Protein AF-A0A933SFP3-F1 (afdb_monomer_lite)

Structure (mmCIF, N/CA/C/O backbone):
data_AF-A0A933SFP3-F1
#
_entry.id   AF-A0A933SFP3-F1
#
loop_
_atom_site.group_PDB
_atom_site.id
_atom_site.type_symbol
_atom_site.label_atom_id
_atom_site.label_alt_id
_atom_site.label_comp_id
_atom_site.label_asym_id
_atom_site.label_entity_id
_atom_site.label_seq_id
_atom_site.pdbx_PDB_ins_code
_atom_site.Cartn_x
_atom_site.Cartn_y
_atom_site.Cartn_z
_atom_site.occupancy
_atom_site.B_iso_or_equiv
_atom_site.auth_seq_id
_atom_site.auth_comp_id
_atom_site.auth_asym_id
_atom_site.auth_atom_id
_atom_site.pdbx_PDB_model_num
ATOM 1 N N . MET A 1 1 ? 1.198 29.324 -2.129 1.00 33.78 1 MET A N 1
ATOM 2 C CA . MET A 1 1 ? 2.428 28.684 -2.642 1.00 33.78 1 MET A CA 1
ATOM 3 C C . MET A 1 1 ? 2.226 27.182 -2.623 1.00 33.78 1 MET A C 1
ATOM 5 O O . MET A 1 1 ? 2.416 26.544 -1.598 1.00 33.78 1 MET A O 1
ATOM 9 N N . THR A 1 2 ? 1.741 26.639 -3.732 1.00 33.00 2 THR A N 1
ATOM 10 C CA . THR A 1 2 ? 1.581 25.201 -3.949 1.00 33.00 2 THR A CA 1
ATOM 11 C C . THR A 1 2 ? 2.968 24.652 -4.250 1.00 33.00 2 THR A C 1
ATOM 13 O O . THR A 1 2 ? 3.517 24.914 -5.316 1.00 33.00 2 THR A O 1
ATOM 16 N N . VAL A 1 3 ? 3.580 23.970 -3.283 1.00 37.03 3 VAL A N 1
ATOM 17 C CA . VAL A 1 3 ? 4.810 23.213 -3.525 1.00 37.03 3 VAL A CA 1
ATOM 18 C C . VAL A 1 3 ? 4.431 22.105 -4.503 1.00 37.03 3 VAL A C 1
ATOM 20 O O . VAL A 1 3 ? 3.775 21.138 -4.120 1.00 37.03 3 VAL A O 1
ATOM 23 N N . GLN A 1 4 ? 4.763 22.290 -5.783 1.00 35.97 4 GLN A N 1
ATOM 24 C CA . GLN A 1 4 ? 4.776 21.209 -6.761 1.00 35.97 4 GLN A CA 1
ATOM 25 C C . GLN A 1 4 ? 5.679 20.123 -6.176 1.00 35.97 4 GLN A C 1
ATOM 27 O O . GLN A 1 4 ? 6.896 20.301 -6.105 1.00 35.97 4 GLN A O 1
ATOM 32 N N . ARG A 1 5 ? 5.082 19.026 -5.689 1.00 43.03 5 ARG A N 1
ATOM 33 C CA . ARG A 1 5 ? 5.829 17.794 -5.443 1.00 43.03 5 ARG A CA 1
ATOM 34 C C . ARG A 1 5 ? 6.464 17.453 -6.783 1.00 43.03 5 ARG A C 1
ATOM 36 O O . ARG A 1 5 ? 5.739 17.160 -7.728 1.00 43.03 5 ARG A O 1
ATOM 43 N N . ARG A 1 6 ? 7.789 17.595 -6.885 1.00 44.62 6 ARG A N 1
ATOM 44 C CA . ARG A 1 6 ? 8.549 16.958 -7.962 1.00 44.62 6 ARG A CA 1
ATOM 45 C C . ARG A 1 6 ? 8.077 15.516 -8.006 1.00 44.62 6 ARG A C 1
ATOM 47 O O . ARG A 1 6 ? 8.003 14.901 -6.948 1.00 44.62 6 ARG A O 1
ATOM 54 N N . ASP A 1 7 ? 7.716 15.044 -9.189 1.00 51.06 7 ASP A N 1
ATOM 55 C CA . ASP A 1 7 ? 7.350 13.658 -9.434 1.00 51.06 7 ASP A CA 1
ATOM 56 C C . ASP A 1 7 ? 8.394 12.744 -8.776 1.00 51.06 7 ASP A C 1
ATOM 58 O O . ASP A 1 7 ? 9.514 12.602 -9.269 1.00 51.06 7 ASP A O 1
ATOM 62 N N . GLU A 1 8 ? 8.061 12.187 -7.609 1.00 61.06 8 GLU A N 1
ATOM 63 C CA . GLU A 1 8 ? 8.882 11.210 -6.895 1.00 61.06 8 GLU A CA 1
ATOM 64 C C . GLU A 1 8 ? 8.736 9.882 -7.639 1.00 61.06 8 GLU A C 1
ATOM 66 O O . GLU A 1 8 ? 8.036 8.967 -7.214 1.00 61.06 8 GLU A O 1
ATOM 71 N N . GLN A 1 9 ? 9.338 9.816 -8.828 1.00 68.19 9 GLN A N 1
ATOM 72 C CA . GLN A 1 9 ? 9.498 8.566 -9.553 1.00 68.19 9 GLN A CA 1
ATOM 73 C C . GLN A 1 9 ? 10.365 7.638 -8.716 1.00 68.19 9 GLN A C 1
ATOM 75 O O . GLN A 1 9 ? 11.411 8.035 -8.190 1.00 68.19 9 GLN A O 1
ATOM 80 N N . ALA A 1 10 ? 9.922 6.392 -8.596 1.00 80.12 10 ALA A N 1
ATOM 81 C CA . ALA A 1 10 ? 10.652 5.406 -7.831 1.00 80.12 10 ALA A CA 1
ATOM 82 C C . ALA A 1 10 ? 12.041 5.165 -8.460 1.00 80.12 10 ALA A C 1
ATOM 84 O O . ALA A 1 10 ? 12.161 5.175 -9.690 1.00 80.12 10 ALA A O 1
ATOM 85 N N . PRO A 1 11 ? 13.100 4.911 -7.667 1.00 85.56 11 PRO A N 1
ATOM 86 C CA . PRO A 1 11 ? 14.450 4.723 -8.201 1.00 85.56 11 PRO A CA 1
ATOM 87 C C . PRO A 1 11 ? 14.546 3.656 -9.305 1.00 85.56 11 PRO A C 1
ATOM 89 O O . PRO A 1 11 ? 15.314 3.821 -10.251 1.00 85.56 11 PRO A O 1
ATOM 92 N N . TRP A 1 12 ? 13.732 2.595 -9.236 1.00 84.88 12 TRP A N 1
ATOM 93 C CA . TRP A 1 12 ? 13.687 1.552 -10.268 1.00 84.88 12 TRP A CA 1
ATOM 94 C C . TRP A 1 12 ? 13.036 2.010 -11.579 1.00 84.88 12 TRP A C 1
ATOM 96 O O . TRP A 1 12 ? 13.437 1.535 -12.634 1.00 84.88 12 TRP A O 1
ATOM 106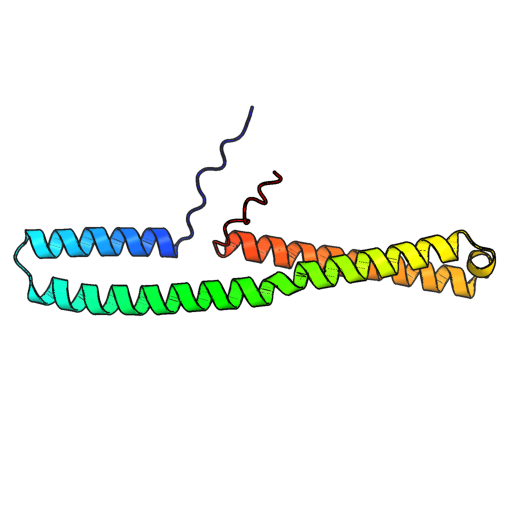 N N . GLN A 1 13 ? 12.105 2.968 -11.554 1.00 88.81 13 GLN A N 1
ATOM 107 C CA . GLN A 1 13 ? 11.545 3.565 -12.777 1.00 88.81 13 GLN A CA 1
ATOM 108 C C . GLN A 1 13 ? 12.597 4.401 -13.513 1.00 88.81 13 GLN A C 1
ATOM 110 O O . GLN A 1 13 ? 12.689 4.359 -14.739 1.00 88.81 13 GLN A O 1
ATOM 115 N N . VAL A 1 14 ? 13.430 5.129 -12.760 1.00 90.38 14 VAL A N 1
ATOM 116 C CA . VAL A 1 14 ? 14.564 5.872 -13.325 1.00 90.38 14 VAL A CA 1
ATOM 117 C C . VAL A 1 14 ? 15.574 4.907 -13.939 1.00 90.38 14 VAL A C 1
ATOM 119 O O . VAL A 1 14 ? 16.010 5.131 -15.065 1.00 90.38 14 VAL A O 1
ATOM 122 N N . LEU A 1 15 ? 15.898 3.820 -13.231 1.00 92.81 15 LEU A N 1
ATOM 123 C CA . LEU A 1 15 ? 16.799 2.784 -13.730 1.00 92.81 15 LEU A CA 1
ATOM 124 C C . LEU A 1 15 ? 16.266 2.127 -15.010 1.00 92.81 15 LEU A C 1
ATOM 126 O O . LEU A 1 15 ? 17.026 1.997 -15.963 1.00 92.81 15 LEU A O 1
ATOM 130 N N . HIS A 1 16 ? 14.980 1.763 -15.053 1.00 94.31 16 HIS A N 1
ATOM 131 C CA . HIS A 1 16 ? 14.353 1.182 -16.242 1.00 94.31 16 HIS A CA 1
ATOM 132 C C . HIS A 1 16 ? 14.518 2.094 -17.458 1.00 94.31 16 HIS A C 1
ATOM 134 O O . HIS A 1 16 ? 15.080 1.674 -18.465 1.00 94.31 16 HIS A O 1
ATOM 140 N N . ARG A 1 17 ? 14.160 3.377 -17.321 1.00 94.31 17 ARG A N 1
ATOM 141 C CA . ARG A 1 17 ? 14.341 4.368 -18.389 1.00 94.31 17 ARG A CA 1
ATOM 142 C C . ARG A 1 17 ? 15.803 4.486 -18.831 1.00 94.31 17 ARG A C 1
ATOM 144 O O . ARG A 1 17 ? 16.087 4.527 -20.021 1.00 94.31 17 ARG A O 1
ATOM 151 N N . THR A 1 18 ? 16.747 4.531 -17.891 1.00 95.94 18 THR A N 1
ATOM 152 C CA . THR A 1 18 ? 18.179 4.603 -18.228 1.00 95.94 18 THR A CA 1
ATOM 153 C C . THR A 1 18 ? 18.663 3.352 -18.971 1.00 95.94 18 THR A C 1
ATOM 155 O O . THR A 1 18 ? 19.510 3.453 -19.858 1.00 95.94 18 THR A O 1
ATOM 158 N N . LEU A 1 19 ? 18.128 2.173 -18.650 1.00 96.25 19 LEU A N 1
ATOM 159 C CA . LEU A 1 19 ? 18.437 0.933 -19.365 1.00 96.25 19 LEU A CA 1
ATOM 160 C C . LEU A 1 19 ? 17.828 0.927 -20.777 1.00 96.25 19 LEU A C 1
ATOM 162 O O . LEU A 1 19 ? 18.504 0.507 -21.714 1.00 96.25 19 LEU A O 1
ATOM 166 N N . GLU A 1 20 ? 16.618 1.463 -20.955 1.00 95.88 20 GLU A N 1
ATOM 167 C CA . GLU A 1 20 ? 16.002 1.672 -22.276 1.00 95.88 20 GLU A CA 1
ATOM 168 C C . GLU A 1 20 ? 16.834 2.625 -23.149 1.00 95.88 20 GLU A C 1
ATOM 170 O O . GLU A 1 20 ? 17.130 2.322 -24.305 1.00 95.88 20 GLU A O 1
ATOM 175 N N . GLU A 1 21 ? 17.301 3.742 -22.589 1.00 96.56 21 GLU A N 1
ATOM 176 C CA . GLU A 1 21 ? 18.206 4.669 -23.283 1.00 96.56 21 GLU A CA 1
ATOM 177 C C . GLU A 1 21 ? 19.523 3.980 -23.690 1.00 96.56 21 GLU A C 1
ATOM 179 O O . GLU A 1 21 ? 20.048 4.206 -24.786 1.00 96.56 21 GLU A O 1
ATOM 184 N N . HIS A 1 22 ? 20.056 3.100 -22.836 1.00 96.81 22 HIS A N 1
ATOM 185 C CA . HIS A 1 22 ? 21.263 2.336 -23.145 1.00 96.81 22 HIS A CA 1
ATOM 186 C C . HIS A 1 22 ? 21.042 1.303 -24.259 1.00 96.81 22 HIS A C 1
ATOM 188 O O . HIS A 1 22 ? 21.918 1.125 -25.112 1.00 96.81 22 HIS A O 1
ATOM 194 N N . LEU A 1 23 ? 19.874 0.654 -24.285 1.00 96.88 23 LEU A N 1
ATOM 195 C CA . LEU A 1 23 ? 19.470 -0.257 -25.356 1.00 96.88 23 LEU A CA 1
ATOM 196 C C . LEU A 1 23 ? 19.441 0.451 -26.710 1.00 96.88 23 LEU A C 1
ATOM 198 O O . LEU A 1 23 ? 20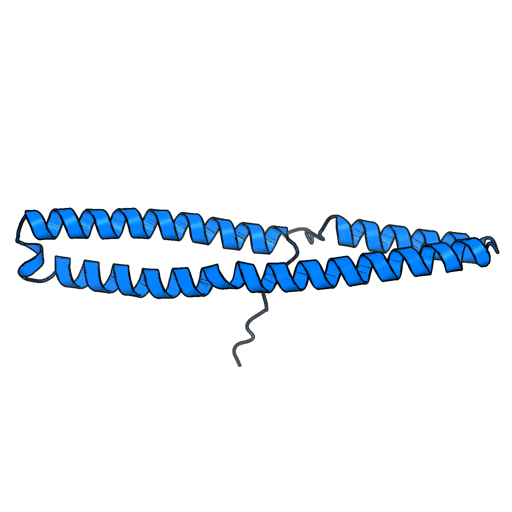.020 -0.049 -27.678 1.00 96.88 23 LEU A O 1
ATOM 202 N N . GLU A 1 24 ? 18.846 1.640 -26.770 1.00 96.00 24 GLU A N 1
ATOM 203 C CA . GLU A 1 24 ? 18.833 2.453 -27.988 1.00 96.00 24 GLU A CA 1
ATOM 204 C C . GLU A 1 24 ? 20.246 2.859 -28.420 1.00 96.00 24 GLU A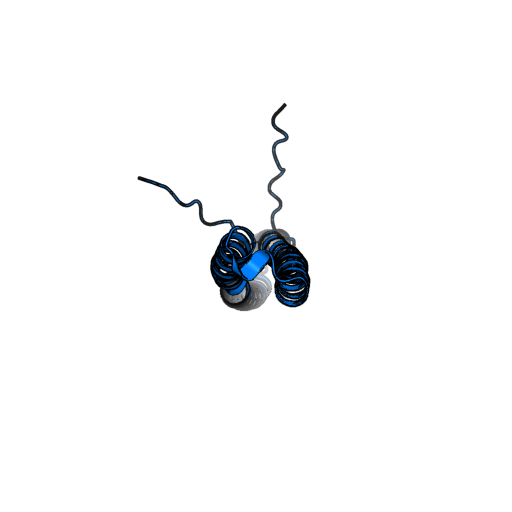 C 1
ATOM 206 O O . GLU A 1 24 ? 20.595 2.778 -29.601 1.00 96.00 24 GLU A O 1
ATOM 211 N N . ALA A 1 25 ? 21.119 3.201 -27.469 1.00 96.50 25 ALA A N 1
ATOM 212 C CA . ALA A 1 25 ? 22.512 3.511 -27.771 1.00 96.50 25 ALA A CA 1
ATOM 213 C C . ALA A 1 25 ? 23.303 2.302 -28.312 1.00 96.50 25 ALA A C 1
ATOM 215 O O . ALA A 1 25 ? 24.219 2.481 -29.117 1.00 96.50 25 ALA A O 1
ATOM 216 N N . LEU A 1 26 ? 23.011 1.073 -27.873 1.00 96.62 26 LEU A N 1
ATOM 217 C CA . LEU A 1 26 ? 23.617 -0.146 -28.432 1.00 96.62 26 LEU A CA 1
ATOM 218 C C . LEU A 1 26 ? 23.120 -0.411 -29.859 1.00 96.62 26 LEU A C 1
ATOM 220 O O . LEU A 1 26 ? 23.934 -0.647 -30.755 1.00 96.62 26 LEU A O 1
ATOM 224 N N . ARG A 1 27 ? 21.809 -0.267 -30.094 1.00 95.19 27 ARG A N 1
ATOM 225 C CA . ARG A 1 27 ? 21.197 -0.387 -31.431 1.00 95.19 27 ARG A CA 1
ATOM 226 C C . ARG A 1 27 ? 21.802 0.612 -32.415 1.00 95.19 27 ARG A C 1
ATOM 228 O O . ARG A 1 27 ? 22.207 0.223 -33.508 1.00 95.19 27 ARG A O 1
ATOM 235 N N . ALA A 1 28 ? 21.949 1.872 -32.007 1.00 96.50 28 ALA A N 1
ATOM 236 C CA . ALA A 1 28 ? 22.540 2.928 -32.830 1.00 96.50 28 ALA A CA 1
ATOM 237 C C . ALA A 1 28 ? 24.017 2.673 -33.186 1.00 96.50 28 ALA A C 1
ATOM 239 O O . ALA A 1 28 ? 24.483 3.108 -34.237 1.00 96.50 28 ALA A O 1
ATOM 240 N N . ARG A 1 29 ? 24.755 1.949 -32.334 1.00 97.00 29 ARG A N 1
ATOM 241 C CA . ARG A 1 29 ? 26.149 1.544 -32.582 1.00 97.00 29 ARG A CA 1
ATOM 242 C C . ARG A 1 29 ? 26.277 0.289 -33.453 1.00 97.00 29 ARG A C 1
ATOM 244 O O . ARG A 1 29 ? 27.394 -0.094 -33.785 1.00 97.00 29 ARG A O 1
ATOM 251 N N . GLY A 1 30 ? 25.160 -0.333 -33.834 1.00 97.12 30 GLY A N 1
ATOM 252 C CA . GLY A 1 30 ? 25.132 -1.558 -34.634 1.00 97.12 30 GLY A CA 1
ATOM 253 C C . GLY A 1 30 ? 25.372 -2.840 -33.833 1.00 97.12 30 GLY A C 1
ATOM 254 O O . GLY A 1 30 ? 25.485 -3.908 -34.430 1.00 97.12 30 GLY A O 1
ATOM 255 N N . ASP A 1 31 ? 25.415 -2.767 -32.499 1.00 96.94 31 ASP A N 1
ATOM 256 C CA . ASP A 1 31 ? 25.592 -3.938 -31.637 1.00 96.94 31 ASP A CA 1
ATOM 257 C C . ASP A 1 31 ? 24.242 -4.612 -31.345 1.00 96.94 31 ASP A C 1
ATOM 259 O O . ASP A 1 31 ? 23.686 -4.554 -30.245 1.00 96.94 31 ASP A O 1
ATOM 263 N N . ALA A 1 32 ? 23.666 -5.209 -32.390 1.00 94.50 32 ALA A N 1
ATOM 264 C CA . ALA A 1 32 ? 22.338 -5.813 -32.329 1.00 94.50 32 ALA A CA 1
ATOM 265 C C . ALA A 1 32 ? 22.276 -7.015 -31.372 1.00 94.50 32 ALA A C 1
ATOM 267 O O . ALA A 1 32 ? 21.239 -7.242 -30.749 1.00 94.50 32 ALA A O 1
ATOM 268 N N . ALA A 1 33 ? 23.374 -7.767 -31.238 1.00 96.75 33 ALA A N 1
ATOM 269 C CA . ALA A 1 33 ? 23.441 -8.928 -30.356 1.00 96.75 33 ALA A CA 1
ATOM 270 C C . ALA A 1 33 ? 23.410 -8.504 -28.881 1.00 96.75 33 ALA A C 1
ATOM 272 O O . ALA A 1 33 ? 22.546 -8.975 -28.141 1.00 96.75 33 ALA A O 1
ATOM 273 N N . ALA A 1 34 ? 24.267 -7.556 -28.476 1.00 95.81 34 ALA A N 1
ATOM 274 C CA . ALA A 1 34 ? 24.266 -7.054 -27.103 1.00 95.81 34 ALA A CA 1
ATOM 275 C C . ALA A 1 34 ? 22.953 -6.333 -26.759 1.00 95.81 34 ALA A C 1
ATOM 277 O O . ALA A 1 34 ? 22.432 -6.483 -25.654 1.00 95.81 34 ALA A O 1
ATOM 278 N N . ALA A 1 35 ? 22.376 -5.587 -27.709 1.00 96.88 35 ALA A N 1
ATOM 279 C CA . ALA A 1 35 ? 21.077 -4.947 -27.513 1.00 96.88 35 ALA A CA 1
ATOM 280 C C . ALA A 1 35 ? 19.945 -5.968 -27.296 1.00 96.88 35 ALA A C 1
ATOM 282 O O . ALA A 1 35 ? 19.083 -5.752 -26.448 1.00 96.88 35 ALA A O 1
ATOM 283 N N . ALA A 1 36 ? 19.927 -7.078 -28.040 1.00 96.25 36 ALA A N 1
ATOM 284 C CA . ALA A 1 36 ? 18.910 -8.119 -27.882 1.00 96.25 36 ALA A CA 1
ATOM 285 C C . ALA A 1 36 ? 19.045 -8.869 -26.545 1.00 96.25 36 ALA A C 1
ATOM 287 O O . ALA A 1 36 ? 18.042 -9.138 -25.876 1.00 96.25 36 ALA A O 1
ATOM 288 N N . GLU A 1 37 ? 20.278 -9.173 -26.137 1.00 97.44 37 GLU A N 1
ATOM 289 C CA . GLU A 1 37 ? 20.560 -9.814 -24.852 1.00 97.44 37 GLU A CA 1
ATOM 290 C C . GLU A 1 37 ? 20.135 -8.919 -23.683 1.00 97.44 37 GLU A C 1
ATOM 292 O O . GLU A 1 37 ? 19.361 -9.347 -22.824 1.00 97.44 37 GLU A O 1
ATOM 297 N N . LEU A 1 38 ? 20.561 -7.650 -23.689 1.00 95.62 38 LEU A N 1
ATOM 298 C CA . LEU A 1 38 ? 20.191 -6.703 -22.643 1.00 95.62 38 LEU A CA 1
ATOM 299 C C . LEU A 1 38 ? 18.674 -6.485 -22.596 1.00 95.62 38 LEU A C 1
ATOM 301 O O . LEU A 1 38 ? 18.113 -6.447 -21.507 1.00 95.62 38 LEU A O 1
ATOM 305 N N . HIS A 1 39 ? 17.997 -6.400 -23.744 1.00 97.19 39 HIS A N 1
ATOM 306 C CA . HIS A 1 39 ? 16.546 -6.207 -23.786 1.00 97.19 39 HIS A CA 1
ATOM 307 C C . HIS A 1 39 ? 15.817 -7.365 -23.107 1.00 97.19 39 HIS A C 1
ATOM 309 O O . HIS A 1 39 ? 14.953 -7.138 -22.270 1.00 97.19 39 HIS A O 1
ATOM 315 N N . THR A 1 40 ? 16.242 -8.601 -23.378 1.00 97.94 40 THR A N 1
ATOM 316 C CA . THR A 1 40 ? 15.670 -9.798 -22.746 1.00 97.94 40 THR A CA 1
ATOM 317 C C . THR A 1 40 ? 15.818 -9.763 -21.222 1.00 97.94 40 THR A C 1
ATOM 319 O O . THR A 1 40 ? 14.894 -10.122 -20.492 1.00 97.94 40 THR A O 1
ATOM 322 N N . ILE A 1 41 ? 16.980 -9.328 -20.727 1.00 97.75 41 ILE A N 1
ATOM 323 C CA . ILE A 1 41 ? 17.255 -9.231 -19.288 1.00 97.75 41 ILE A CA 1
ATOM 324 C C . ILE A 1 41 ? 16.422 -8.116 -18.647 1.00 97.75 41 ILE A C 1
ATOM 326 O O . ILE A 1 41 ? 15.810 -8.344 -17.602 1.00 97.75 41 ILE A O 1
ATOM 330 N N . VAL A 1 42 ? 16.390 -6.931 -19.265 1.00 97.00 42 VAL A N 1
ATOM 331 C CA . VAL A 1 42 ? 15.648 -5.763 -18.768 1.00 97.00 42 VAL A CA 1
ATOM 332 C C . VAL A 1 42 ? 14.156 -6.060 -18.721 1.00 97.00 42 VAL A C 1
ATOM 334 O O . VAL A 1 42 ? 13.543 -5.837 -17.682 1.00 97.00 42 VAL A O 1
ATOM 337 N N . ASP A 1 43 ? 13.594 -6.639 -19.781 1.00 96.88 43 ASP A N 1
ATOM 338 C CA . ASP A 1 43 ? 12.176 -6.995 -19.847 1.00 96.88 43 ASP A CA 1
ATOM 339 C C . ASP A 1 43 ? 11.804 -8.005 -18.763 1.00 96.88 43 ASP A C 1
ATOM 341 O O . ASP A 1 43 ? 10.792 -7.857 -18.076 1.00 96.88 43 ASP A O 1
ATOM 345 N N . ARG A 1 44 ? 12.636 -9.037 -18.573 1.00 97.75 44 ARG A N 1
ATOM 346 C CA . ARG A 1 44 ? 12.412 -10.029 -17.522 1.00 97.75 44 ARG A CA 1
ATOM 347 C C . ARG A 1 44 ? 12.435 -9.383 -16.139 1.00 97.75 44 ARG A C 1
ATOM 349 O O . ARG A 1 44 ? 11.504 -9.589 -15.366 1.00 97.75 44 ARG A O 1
ATOM 356 N N . TRP A 1 45 ? 13.481 -8.615 -15.837 1.00 97.12 45 TRP A N 1
ATOM 357 C CA . TRP A 1 45 ? 13.603 -7.918 -14.558 1.00 97.12 45 TRP A CA 1
ATOM 358 C C . TRP A 1 45 ? 12.420 -6.978 -14.321 1.00 97.12 45 TRP A C 1
ATOM 360 O O . TRP A 1 45 ? 11.850 -6.970 -13.231 1.00 97.12 45 TRP A O 1
ATOM 370 N N . TRP A 1 46 ? 12.022 -6.217 -15.339 1.00 95.38 46 TRP A N 1
ATOM 371 C CA . TRP A 1 46 ? 10.928 -5.267 -15.228 1.00 95.38 46 TRP A CA 1
ATOM 372 C C . TRP A 1 46 ? 9.595 -5.959 -14.951 1.00 95.38 46 TRP A C 1
ATOM 374 O O . TRP A 1 46 ? 8.856 -5.538 -14.064 1.00 95.38 46 TRP A O 1
ATOM 384 N N . ASN A 1 47 ? 9.312 -7.070 -15.633 1.00 93.88 47 ASN A N 1
ATOM 385 C CA . ASN A 1 47 ? 8.119 -7.869 -15.361 1.00 93.88 47 ASN A CA 1
ATOM 386 C C . ASN A 1 47 ? 8.120 -8.421 -13.926 1.00 93.88 47 ASN A C 1
ATOM 388 O O . ASN A 1 47 ? 7.123 -8.287 -13.217 1.00 93.88 47 ASN A O 1
ATOM 392 N N . GLU A 1 48 ? 9.246 -8.974 -13.463 1.00 95.56 48 GLU A N 1
ATOM 393 C CA . GLU A 1 48 ? 9.390 -9.466 -12.085 1.00 95.56 48 GLU A CA 1
ATOM 394 C C . GLU A 1 48 ? 9.205 -8.333 -11.048 1.00 95.56 48 GLU A C 1
ATOM 396 O O . GLU A 1 48 ? 8.555 -8.537 -10.017 1.00 95.56 48 GLU A O 1
ATOM 401 N N . GLN A 1 49 ? 9.712 -7.126 -11.334 1.00 93.00 49 GLN A N 1
ATOM 402 C CA . GLN A 1 49 ? 9.529 -5.934 -10.499 1.00 93.00 49 GLN A CA 1
ATOM 403 C C . GLN A 1 49 ? 8.058 -5.504 -10.442 1.00 93.00 49 GLN A C 1
ATOM 405 O O . GLN A 1 49 ? 7.535 -5.270 -9.355 1.00 93.00 49 GLN A O 1
ATOM 410 N N . GLN A 1 50 ? 7.368 -5.454 -11.583 1.00 90.25 50 GLN A N 1
ATOM 411 C CA . GLN A 1 50 ? 5.954 -5.076 -11.660 1.00 90.25 50 GLN A CA 1
ATOM 412 C C . GLN A 1 50 ? 5.055 -6.072 -10.913 1.00 90.25 50 GLN A C 1
ATOM 414 O O . GLN A 1 50 ? 4.121 -5.673 -10.215 1.00 90.25 50 GLN A O 1
ATOM 419 N N . GLU A 1 51 ? 5.348 -7.372 -11.002 1.00 91.56 51 GLU A N 1
ATOM 420 C CA . GLU A 1 51 ? 4.653 -8.388 -10.209 1.00 91.56 51 GLU A CA 1
ATOM 421 C C . GLU A 1 51 ? 4.905 -8.231 -8.706 1.00 91.56 51 GLU A C 1
ATOM 423 O O . GLU A 1 51 ? 4.000 -8.435 -7.891 1.00 91.56 51 GLU A O 1
ATOM 428 N N . TRP A 1 52 ? 6.137 -7.899 -8.315 1.00 90.06 52 TRP A N 1
ATOM 429 C CA . TRP 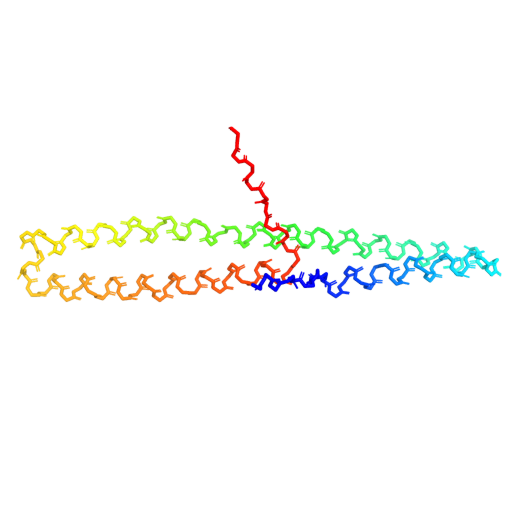A 1 52 ? 6.466 -7.641 -6.918 1.00 90.06 52 TRP A CA 1
ATOM 430 C C . TRP A 1 52 ? 5.737 -6.397 -6.392 1.00 90.06 52 TRP A C 1
ATOM 432 O O . TRP A 1 52 ? 5.116 -6.483 -5.329 1.00 90.06 52 TRP A O 1
ATOM 442 N N . ASP A 1 53 ? 5.722 -5.303 -7.159 1.00 87.25 53 ASP A N 1
ATOM 443 C CA . ASP A 1 53 ? 5.002 -4.067 -6.828 1.00 87.25 53 ASP A CA 1
ATOM 444 C C . ASP A 1 53 ? 3.497 -4.345 -6.652 1.00 87.25 53 ASP A C 1
ATOM 446 O O . ASP A 1 53 ? 2.892 -3.898 -5.674 1.00 87.25 53 ASP A O 1
ATOM 450 N N . ALA A 1 54 ? 2.896 -5.154 -7.534 1.00 85.75 54 ALA A N 1
ATOM 451 C CA . ALA A 1 54 ? 1.490 -5.552 -7.434 1.00 85.75 54 ALA A CA 1
ATOM 452 C C . ALA A 1 54 ? 1.198 -6.355 -6.154 1.00 85.75 54 ALA A C 1
ATOM 454 O O . ALA A 1 54 ? 0.291 -6.008 -5.394 1.00 85.75 54 ALA A O 1
ATOM 455 N N . ARG A 1 55 ? 2.013 -7.376 -5.849 1.00 88.25 55 ARG A N 1
ATOM 456 C CA . ARG A 1 55 ? 1.870 -8.162 -4.609 1.00 88.25 55 ARG A CA 1
ATOM 457 C C . ARG A 1 55 ? 2.019 -7.293 -3.360 1.00 88.25 55 ARG A C 1
ATOM 459 O O . ARG A 1 55 ? 1.298 -7.484 -2.381 1.00 88.25 55 ARG A O 1
ATOM 466 N N . MET A 1 56 ? 2.947 -6.338 -3.372 1.00 86.88 56 MET A N 1
ATOM 467 C CA . MET A 1 56 ? 3.136 -5.413 -2.253 1.00 86.88 56 MET A CA 1
ATOM 468 C C . MET A 1 56 ? 1.964 -4.446 -2.109 1.00 86.88 56 MET A C 1
ATOM 470 O O . MET A 1 56 ? 1.516 -4.197 -0.988 1.00 86.88 56 MET A O 1
ATOM 474 N N . ALA A 1 57 ? 1.426 -3.936 -3.217 1.00 82.50 57 ALA A N 1
ATOM 475 C CA . ALA A 1 57 ? 0.251 -3.077 -3.198 1.00 82.50 57 ALA A CA 1
ATOM 476 C C . ALA A 1 57 ? -0.953 -3.772 -2.548 1.00 82.50 57 ALA A C 1
ATOM 478 O O . ALA A 1 57 ? -1.625 -3.121 -1.738 1.00 82.50 57 ALA A O 1
ATOM 479 N N . ASP A 1 58 ? -1.155 -5.060 -2.852 1.00 84.00 58 ASP A N 1
ATOM 480 C CA . ASP A 1 58 ? -2.207 -5.913 -2.290 1.00 84.00 58 ASP A CA 1
ATOM 481 C C . ASP A 1 58 ? -2.016 -6.142 -0.788 1.00 84.00 58 ASP A C 1
ATOM 483 O O . ASP A 1 58 ? -2.928 -5.869 -0.002 1.00 84.00 58 ASP A O 1
ATOM 487 N N . VAL A 1 59 ? -0.817 -6.551 -0.358 1.00 83.81 59 VAL A N 1
ATOM 488 C CA . VAL A 1 59 ? -0.499 -6.751 1.070 1.00 83.81 59 VAL A CA 1
ATOM 489 C C . VAL A 1 59 ? -0.691 -5.456 1.858 1.00 83.81 59 VAL A C 1
ATOM 491 O O . VAL A 1 59 ? -1.249 -5.452 2.956 1.00 83.81 59 VAL A O 1
ATOM 494 N N . LEU A 1 60 ? -0.277 -4.326 1.288 1.00 84.69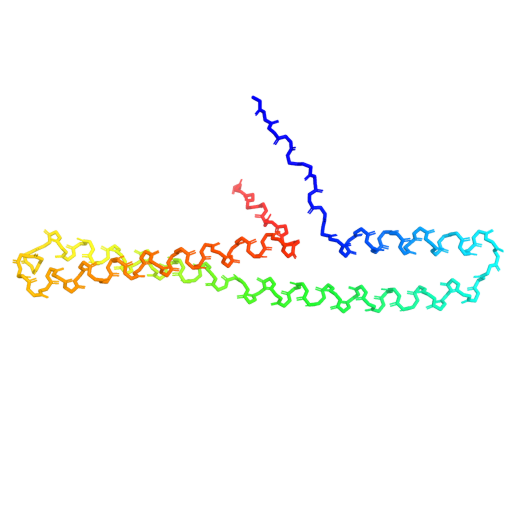 60 LEU A N 1
ATOM 495 C CA . LEU A 1 60 ? -0.412 -3.034 1.943 1.00 84.69 60 LEU A CA 1
ATOM 496 C C . LEU A 1 60 ? -1.853 -2.523 1.948 1.00 84.69 60 LEU A C 1
ATOM 498 O O . LEU A 1 60 ? -2.145 -1.608 2.711 1.00 84.69 60 LEU A O 1
ATOM 502 N N . THR A 1 61 ? -2.787 -3.093 1.182 1.00 82.31 61 THR A N 1
ATOM 503 C CA . THR A 1 61 ? -4.218 -2.728 1.248 1.00 82.31 61 THR A CA 1
ATOM 504 C C . THR A 1 61 ? -4.850 -3.045 2.603 1.00 82.31 61 THR A C 1
ATOM 506 O O . THR A 1 61 ? -5.788 -2.353 3.000 1.00 82.31 61 THR A O 1
ATOM 509 N N . VAL A 1 62 ? -4.275 -3.985 3.364 1.00 83.38 62 VAL A N 1
ATOM 510 C CA . VAL A 1 62 ? -4.722 -4.370 4.716 1.00 83.38 62 VAL A CA 1
ATOM 511 C C . VAL A 1 62 ? -4.803 -3.168 5.670 1.00 83.38 62 VAL A C 1
ATOM 513 O O . VAL A 1 62 ? -5.623 -3.154 6.587 1.00 83.38 62 VAL A O 1
ATOM 516 N N . HIS A 1 63 ? -4.036 -2.093 5.436 1.00 83.25 63 HIS A N 1
ATOM 517 C CA . HIS A 1 63 ? -4.140 -0.876 6.251 1.00 83.25 63 HIS A CA 1
ATOM 518 C C . HIS A 1 63 ? -5.549 -0.244 6.222 1.00 83.25 63 HIS A C 1
ATOM 520 O O . HIS A 1 63 ? -5.966 0.357 7.214 1.00 83.25 63 HIS A O 1
ATOM 526 N N . HIS A 1 64 ? -6.300 -0.373 5.119 1.00 83.75 64 HIS A N 1
ATOM 527 C CA . HIS A 1 64 ? -7.680 0.114 5.036 1.00 83.75 64 HIS A CA 1
ATOM 528 C C . HIS A 1 64 ? -8.620 -0.710 5.918 1.00 83.75 64 HIS A C 1
ATOM 530 O O . HIS A 1 64 ? -9.443 -0.138 6.630 1.00 83.75 64 HIS A O 1
ATOM 536 N N . GLU A 1 65 ? -8.464 -2.033 5.918 1.00 86.69 65 GLU A N 1
ATOM 537 C CA . GLU A 1 65 ? -9.256 -2.938 6.755 1.00 86.69 65 GLU A CA 1
ATOM 538 C C . GLU A 1 65 ? -8.987 -2.696 8.244 1.00 86.69 65 GLU A C 1
ATOM 540 O O . GLU A 1 65 ? -9.930 -2.558 9.025 1.00 86.69 65 GLU A O 1
ATOM 545 N N . ILE A 1 66 ? -7.711 -2.534 8.621 1.00 88.25 66 ILE A N 1
ATOM 546 C CA . ILE A 1 66 ? -7.310 -2.171 9.988 1.00 88.25 66 ILE A CA 1
ATOM 547 C C . ILE A 1 66 ? -7.964 -0.848 10.394 1.00 88.25 66 ILE A C 1
ATOM 549 O O . ILE A 1 66 ? -8.573 -0.761 11.459 1.00 88.25 66 ILE A O 1
ATOM 553 N N . ASN A 1 67 ? -7.884 0.180 9.546 1.00 87.25 67 ASN A N 1
ATOM 554 C CA . ASN A 1 67 ? -8.484 1.478 9.849 1.00 87.25 67 ASN A CA 1
ATOM 555 C C . ASN A 1 67 ? -10.008 1.390 10.013 1.00 87.25 67 ASN A C 1
ATOM 557 O O . ASN A 1 67 ? -10.542 1.962 10.963 1.00 87.25 67 ASN A O 1
ATOM 561 N N . ASN A 1 68 ? -10.704 0.646 9.151 1.00 89.69 68 ASN A N 1
ATOM 562 C CA . ASN A 1 68 ? -12.152 0.454 9.258 1.00 89.69 68 ASN A CA 1
ATOM 563 C C . ASN A 1 68 ? -12.537 -0.233 10.578 1.00 89.69 68 ASN A C 1
ATOM 565 O O . ASN A 1 68 ? -13.434 0.237 11.283 1.00 89.69 68 ASN A O 1
ATOM 569 N N . ALA A 1 69 ? -11.823 -1.298 10.953 1.00 91.06 69 ALA A N 1
ATOM 570 C CA . ALA A 1 69 ? -12.033 -1.982 12.226 1.00 91.06 69 ALA A CA 1
ATOM 571 C C . ALA A 1 69 ? -11.772 -1.050 13.424 1.00 91.06 69 ALA A C 1
ATOM 573 O O . ALA A 1 69 ? -12.576 -0.995 14.357 1.00 91.06 69 ALA A O 1
ATOM 574 N N . LEU A 1 70 ? -10.691 -0.261 13.383 1.00 93.25 70 LEU A N 1
ATOM 575 C CA . LEU A 1 70 ? -10.339 0.679 14.450 1.00 93.25 70 LEU A CA 1
ATOM 576 C C . LEU A 1 70 ? -11.360 1.806 14.618 1.00 93.25 70 LEU A C 1
ATOM 578 O O . LEU A 1 70 ? -11.637 2.195 15.753 1.00 93.25 70 LEU A O 1
ATOM 582 N N . VAL A 1 71 ? -11.942 2.316 13.528 1.00 92.12 71 VAL A N 1
ATOM 583 C CA . VAL A 1 71 ? -13.035 3.300 13.599 1.00 92.12 71 VAL A CA 1
ATOM 584 C C . VAL A 1 71 ? -14.226 2.710 14.357 1.00 92.12 71 VAL A C 1
ATOM 586 O O . VAL A 1 71 ? -14.751 3.358 15.264 1.00 92.12 71 VAL A O 1
ATOM 589 N N . GLY A 1 72 ? -14.599 1.460 14.062 1.00 93.44 72 GLY A N 1
ATOM 590 C CA . GLY A 1 72 ? -15.666 0.752 14.771 1.00 93.44 72 GLY A CA 1
ATOM 591 C C . GLY A 1 72 ? -15.361 0.538 16.257 1.00 93.44 72 GLY A C 1
ATOM 592 O O . GLY A 1 72 ? -16.188 0.866 17.110 1.00 93.44 72 GLY A O 1
ATOM 593 N N . VAL A 1 73 ? -14.166 0.038 16.587 1.00 94.25 73 VAL A N 1
ATOM 594 C CA . VAL A 1 73 ? -13.740 -0.199 17.979 1.00 94.25 73 VAL A CA 1
ATOM 595 C C . VAL A 1 73 ? -13.711 1.104 18.779 1.00 94.25 73 VAL A C 1
ATOM 597 O O . VAL A 1 73 ? -14.270 1.163 19.875 1.00 94.25 73 VAL A O 1
ATOM 600 N N . ARG A 1 74 ? -13.123 2.173 18.224 1.00 95.44 74 ARG A N 1
ATOM 601 C CA . ARG A 1 74 ? -13.069 3.487 18.882 1.00 95.44 74 ARG A CA 1
ATOM 602 C C . ARG A 1 74 ? -14.458 4.074 19.084 1.00 95.44 74 ARG A C 1
ATOM 604 O O . ARG A 1 74 ? -14.744 4.536 20.185 1.00 95.44 74 ARG A O 1
ATOM 611 N N . GLY A 1 75 ? -15.312 4.025 18.062 1.00 94.75 75 GLY A N 1
ATOM 612 C CA . GLY A 1 75 ? -16.684 4.522 18.152 1.00 94.75 75 GLY A CA 1
ATOM 613 C C . GLY A 1 75 ? -17.472 3.819 19.259 1.00 94.75 75 GLY A C 1
ATOM 614 O O . GLY A 1 75 ? -18.063 4.480 20.110 1.00 94.75 75 GLY A O 1
ATOM 615 N N . ASN A 1 76 ? -17.403 2.486 19.326 1.00 96.31 76 ASN A N 1
ATOM 616 C CA . ASN A 1 76 ? -18.070 1.720 20.383 1.00 96.31 76 ASN A CA 1
ATOM 617 C C . ASN A 1 76 ? -17.503 2.027 21.776 1.00 96.31 76 ASN A C 1
ATOM 619 O O . ASN A 1 76 ? -18.267 2.220 22.720 1.00 96.31 76 ASN A O 1
ATOM 623 N N . ALA A 1 77 ? -16.179 2.126 21.918 1.00 96.00 77 ALA A N 1
ATOM 624 C CA . ALA A 1 77 ? -15.559 2.474 23.195 1.00 96.00 77 ALA A CA 1
ATOM 625 C C . ALA A 1 77 ? -15.952 3.886 23.668 1.00 96.00 77 ALA A C 1
ATOM 627 O O . ALA A 1 77 ? -16.230 4.084 24.850 1.00 96.00 77 ALA A O 1
ATOM 628 N N . GLN A 1 78 ? -16.034 4.856 22.751 1.00 95.69 78 GLN A N 1
ATOM 629 C CA . GLN A 1 78 ? -16.503 6.213 23.043 1.00 95.69 78 GLN A CA 1
ATOM 630 C C . GLN A 1 78 ? -17.975 6.228 23.470 1.00 95.69 78 GLN A C 1
ATOM 632 O O . GLN A 1 78 ? -18.304 6.851 24.478 1.00 95.69 78 GLN A O 1
ATOM 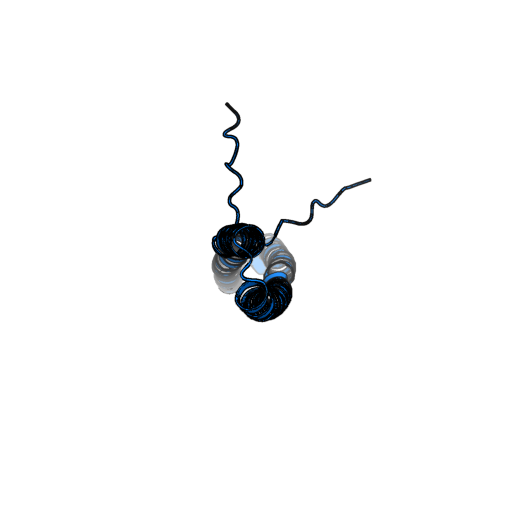637 N N . LEU A 1 79 ? -18.847 5.502 22.765 1.00 96.56 79 LEU A N 1
ATOM 638 C CA . LEU A 1 79 ? -20.261 5.383 23.135 1.00 96.56 79 LEU A CA 1
ATOM 639 C C . LEU A 1 79 ? -20.438 4.763 24.529 1.00 96.56 79 LEU A C 1
ATOM 641 O O . LEU A 1 79 ? -21.227 5.262 25.329 1.00 96.56 79 LEU A O 1
ATOM 645 N N . LEU A 1 80 ? -19.668 3.719 24.853 1.00 95.44 80 LEU A N 1
ATOM 646 C CA . LEU A 1 80 ? -19.691 3.090 26.177 1.00 95.44 80 LEU A CA 1
ATOM 647 C C . LEU A 1 80 ? -19.205 4.033 27.285 1.00 95.44 80 LEU A C 1
ATOM 649 O O . LEU A 1 80 ? -19.797 4.051 28.364 1.00 95.44 80 LEU A O 1
ATOM 653 N N . LEU A 1 81 ? -18.175 4.843 27.017 1.00 94.88 81 LEU A N 1
ATOM 654 C CA . LEU A 1 81 ? -17.683 5.864 27.950 1.00 94.88 81 LEU A CA 1
ATOM 655 C C . LEU A 1 81 ? -18.715 6.960 28.234 1.00 94.88 81 LEU A C 1
ATOM 657 O O . LEU A 1 81 ? -18.742 7.497 29.339 1.00 94.88 81 LEU A O 1
ATOM 661 N N . MET A 1 82 ? -19.554 7.291 27.251 1.00 94.62 82 MET A N 1
ATOM 662 C CA . MET A 1 82 ? -20.641 8.263 27.403 1.00 94.62 82 MET A CA 1
ATOM 663 C C . MET A 1 82 ? -21.862 7.680 28.132 1.00 94.62 82 MET A C 1
ATOM 665 O O . MET A 1 82 ? -22.707 8.434 28.612 1.00 94.62 82 MET A O 1
ATOM 669 N N . GLY A 1 83 ? -21.970 6.350 28.209 1.00 94.06 83 GLY A N 1
ATOM 670 C CA . GLY A 1 83 ? -23.073 5.651 28.861 1.00 94.06 83 GLY A CA 1
ATOM 671 C C . GLY A 1 83 ? -22.866 5.410 30.365 1.00 94.06 83 GLY A C 1
ATOM 672 O O . GLY A 1 83 ? -21.781 5.632 30.903 1.00 94.06 83 GLY A O 1
ATOM 673 N N . PRO A 1 84 ? -23.888 4.877 31.063 1.00 92.75 84 PRO A N 1
ATOM 674 C CA . PRO A 1 84 ? -23.822 4.586 32.500 1.00 92.75 84 PRO A CA 1
ATOM 675 C C . PRO A 1 84 ? -22.684 3.629 32.883 1.00 92.75 84 PRO A C 1
ATOM 677 O O . PRO A 1 84 ? -22.051 3.798 33.922 1.00 92.75 84 PRO A O 1
ATOM 680 N N . ALA A 1 85 ? -22.374 2.658 32.016 1.00 89.31 85 ALA A N 1
ATOM 681 C CA . ALA A 1 85 ? -21.259 1.731 32.210 1.00 89.31 85 ALA A CA 1
ATOM 682 C C . ALA A 1 85 ? -19.897 2.451 32.273 1.00 89.31 85 ALA A C 1
ATOM 684 O O . ALA A 1 85 ? -19.018 2.034 33.022 1.00 89.31 85 ALA A O 1
ATOM 685 N N . GLY A 1 86 ? -19.737 3.565 31.551 1.00 89.56 86 GLY A N 1
ATOM 686 C CA . GLY A 1 86 ? -18.538 4.405 31.569 1.00 89.56 86 GLY A CA 1
ATOM 687 C C . GLY A 1 86 ? -18.315 5.182 32.871 1.00 89.56 86 GLY A C 1
ATOM 688 O O . GLY A 1 86 ? -17.241 5.756 33.061 1.00 89.56 86 GLY A O 1
ATOM 689 N N . GLN A 1 87 ? -19.294 5.201 33.784 1.00 92.06 87 GLN A N 1
ATOM 690 C CA . GLN A 1 87 ? -19.124 5.773 35.125 1.00 92.06 87 GLN A CA 1
ATOM 691 C C . GLN A 1 87 ? -18.501 4.785 36.118 1.00 92.06 87 GLN A C 1
ATOM 693 O O . GLN A 1 87 ? -17.999 5.196 37.162 1.00 92.06 87 GLN A O 1
ATOM 698 N N . MET A 1 88 ? -18.490 3.486 35.802 1.00 95.81 88 MET A N 1
ATOM 699 C CA . MET A 1 88 ? -17.822 2.486 36.629 1.00 95.81 88 MET A CA 1
ATOM 700 C C . MET A 1 88 ? -16.307 2.600 36.431 1.00 95.81 88 MET A C 1
ATOM 702 O O . MET A 1 88 ? -15.814 2.336 35.334 1.00 95.81 88 MET A O 1
ATOM 706 N N . THR A 1 89 ? -15.559 2.947 37.484 1.00 90.62 89 THR A N 1
ATOM 707 C CA . THR A 1 89 ? -14.111 3.232 37.420 1.00 90.62 89 THR A CA 1
ATOM 708 C C . THR A 1 89 ? -13.323 2.167 36.652 1.00 90.62 89 THR A C 1
ATOM 710 O O . THR A 1 89 ? -12.629 2.487 35.692 1.00 90.62 89 THR A O 1
ATOM 713 N N . GLY A 1 90 ? -13.512 0.884 36.979 1.00 94.44 90 GLY A N 1
ATOM 714 C CA . GLY A 1 90 ? -12.788 -0.205 36.313 1.00 94.44 90 GLY A CA 1
ATOM 715 C C . GLY A 1 90 ? -13.179 -0.430 34.845 1.00 94.44 90 GLY A C 1
ATOM 716 O O . GLY A 1 90 ? -12.375 -0.942 34.070 1.00 94.44 90 GLY A O 1
ATOM 717 N N . VAL A 1 91 ? -14.394 -0.049 34.437 1.00 94.69 91 VAL A N 1
ATOM 718 C CA . VAL A 1 91 ? -14.818 -0.097 33.026 1.00 94.69 91 VAL A CA 1
ATOM 719 C C . VAL A 1 91 ? -14.210 1.079 32.272 1.00 94.69 91 VAL A C 1
ATOM 721 O O . VAL A 1 91 ? -13.653 0.894 31.192 1.00 94.69 91 VAL A O 1
ATOM 724 N N . ARG A 1 92 ? -14.260 2.272 32.868 1.00 95.50 92 ARG A N 1
ATOM 725 C CA . ARG A 1 92 ? -13.694 3.494 32.305 1.00 95.50 92 ARG A CA 1
ATOM 726 C C . ARG A 1 92 ? -12.204 3.353 32.005 1.00 95.50 92 ARG A C 1
ATOM 728 O O . ARG A 1 92 ? -11.802 3.569 30.868 1.00 95.50 92 ARG A O 1
ATOM 735 N N . GLU A 1 93 ? -11.413 2.920 32.986 1.00 96.94 93 GLU A N 1
ATOM 736 C CA . GLU A 1 93 ? -9.963 2.728 32.838 1.00 96.94 93 GLU A CA 1
ATOM 737 C C . GLU A 1 93 ? -9.634 1.758 31.694 1.00 96.94 93 GLU A C 1
ATOM 739 O O . GLU A 1 93 ? -8.760 2.021 30.867 1.00 96.94 93 GLU A O 1
ATOM 744 N N . ARG A 1 94 ? -10.380 0.649 31.588 1.00 96.44 94 ARG A N 1
ATOM 745 C CA . ARG A 1 94 ? -10.208 -0.328 30.503 1.00 96.44 94 ARG A CA 1
ATOM 746 C C . ARG A 1 94 ? -10.560 0.260 29.138 1.00 96.44 94 ARG A C 1
ATOM 748 O O . ARG A 1 94 ? -9.827 0.031 28.179 1.00 96.44 94 ARG A O 1
ATOM 755 N N . LEU A 1 95 ? -11.646 1.027 29.036 1.00 96.25 95 LEU A N 1
ATOM 756 C CA . LEU A 1 95 ? -12.040 1.691 27.788 1.00 96.25 95 LEU A CA 1
ATOM 757 C C . LEU A 1 95 ? -11.026 2.764 27.367 1.00 96.25 95 LEU A C 1
ATOM 759 O O . LEU A 1 95 ? -10.706 2.876 26.185 1.00 96.25 95 LEU A O 1
ATOM 763 N N . GLU A 1 96 ? -10.460 3.510 28.315 1.00 96.38 96 GLU A N 1
ATOM 764 C CA . GLU A 1 96 ? -9.391 4.480 28.052 1.00 96.38 96 GLU A CA 1
ATOM 765 C C . GLU A 1 96 ? -8.109 3.799 27.540 1.00 96.38 96 GLU A C 1
ATOM 767 O O . GLU A 1 96 ? -7.458 4.314 26.627 1.00 96.38 96 GLU A O 1
ATOM 772 N N . VAL A 1 97 ? -7.765 2.615 28.062 1.00 97.12 97 VAL A N 1
ATOM 773 C CA . VAL A 1 97 ? -6.678 1.784 27.512 1.00 97.12 97 VAL A CA 1
ATOM 774 C C . VAL A 1 97 ? -6.996 1.341 26.084 1.00 97.12 97 VAL A C 1
ATOM 776 O O . VAL A 1 97 ? -6.158 1.521 25.203 1.00 97.12 97 VAL A O 1
ATOM 779 N N . VAL A 1 98 ? -8.207 0.836 25.820 1.00 96.19 98 VAL A N 1
ATOM 780 C CA . VAL A 1 98 ? -8.631 0.433 24.465 1.00 96.19 98 VAL A CA 1
ATOM 781 C C . VAL A 1 98 ? -8.501 1.592 23.476 1.00 96.19 98 VAL A C 1
ATOM 783 O O . VAL A 1 98 ? -7.978 1.401 22.378 1.00 96.19 98 VAL A O 1
ATOM 786 N N . LEU A 1 99 ? -8.917 2.805 23.852 1.00 96.31 99 LEU A N 1
ATOM 787 C CA . LEU A 1 99 ? -8.782 3.988 22.998 1.00 96.31 99 LEU A CA 1
ATOM 788 C C . LEU A 1 99 ? -7.319 4.358 22.732 1.00 96.31 99 LEU A C 1
ATOM 790 O O . LEU A 1 99 ? -6.965 4.674 21.593 1.00 96.31 99 LEU A O 1
ATOM 794 N N . ARG A 1 100 ? -6.464 4.296 23.758 1.00 97.25 100 ARG A N 1
ATOM 795 C CA . ARG A 1 100 ? -5.030 4.588 23.638 1.00 97.25 100 ARG A CA 1
ATOM 796 C C . ARG A 1 100 ? -4.332 3.599 22.709 1.00 97.25 100 ARG A C 1
ATOM 798 O O . ARG A 1 100 ? -3.626 4.019 21.795 1.00 97.25 100 ARG A O 1
ATOM 805 N N . GLU A 1 101 ? -4.568 2.304 22.898 1.00 97.19 101 GLU A N 1
ATOM 806 C CA . GLU A 1 101 ? -3.984 1.263 22.049 1.00 97.19 101 GLU A CA 1
ATOM 807 C C . GLU A 1 101 ? -4.539 1.324 20.622 1.00 97.19 101 GLU A C 1
ATOM 809 O O . GLU A 1 101 ? -3.774 1.240 19.665 1.00 97.19 101 GLU A O 1
ATOM 814 N N . SER A 1 102 ? -5.833 1.614 20.447 1.00 95.25 102 SER A N 1
ATOM 815 C CA . SER A 1 102 ? -6.413 1.844 19.116 1.00 95.25 102 SER A CA 1
ATOM 816 C C . SER A 1 102 ? -5.732 3.005 18.383 1.00 95.25 102 SER A C 1
ATOM 818 O O . SER A 1 102 ? -5.498 2.923 17.180 1.00 95.25 102 SER A O 1
ATOM 820 N N . SER A 1 103 ? -5.371 4.077 19.099 1.00 93.31 103 SER A N 1
ATOM 821 C CA . SER A 1 103 ? -4.624 5.201 18.521 1.00 93.31 103 SER A CA 1
ATOM 822 C C . SER A 1 103 ? -3.208 4.800 18.100 1.00 93.31 103 SER A C 1
ATOM 824 O O . SER A 1 103 ? -2.757 5.211 17.034 1.00 93.31 103 SER A O 1
ATOM 826 N N . ARG A 1 104 ? -2.514 3.978 18.900 1.00 93.19 104 ARG A N 1
ATOM 827 C CA . ARG A 1 104 ? -1.175 3.461 18.561 1.00 93.19 104 ARG A CA 1
ATOM 828 C C . ARG A 1 104 ? -1.211 2.564 17.323 1.00 93.19 104 ARG A C 1
ATOM 830 O O . ARG A 1 104 ? -0.348 2.684 16.457 1.00 93.19 104 ARG A O 1
ATOM 837 N N . ILE A 1 105 ? -2.221 1.698 17.209 1.00 93.19 105 ILE A N 1
ATOM 838 C CA . ILE A 1 105 ? -2.404 0.841 16.027 1.00 93.19 105 ILE A CA 1
ATOM 839 C C . ILE A 1 105 ? -2.736 1.697 14.798 1.00 93.19 105 ILE A C 1
ATOM 841 O O . ILE A 1 105 ? -2.188 1.454 13.726 1.00 93.19 105 ILE A O 1
ATOM 845 N N . GLN A 1 106 ? -3.573 2.730 14.943 1.00 91.25 106 GLN A N 1
ATOM 846 C CA . GLN A 1 106 ? -3.886 3.647 13.844 1.00 91.25 106 GLN A CA 1
ATOM 847 C C . GLN A 1 106 ? -2.636 4.367 13.324 1.00 91.25 106 GLN A C 1
ATOM 849 O O . GLN A 1 106 ? -2.459 4.496 12.115 1.00 91.25 106 GLN A O 1
ATOM 854 N N . GLU A 1 107 ? -1.752 4.810 14.219 1.00 90.75 107 GLU A N 1
ATOM 855 C CA . GLU A 1 107 ? -0.476 5.415 13.832 1.00 90.75 107 GLU A CA 1
ATOM 856 C C . GLU A 1 107 ? 0.403 4.418 13.060 1.00 90.75 107 GLU A C 1
ATOM 858 O O . GLU A 1 107 ? 0.923 4.746 11.993 1.00 90.75 107 GLU A O 1
ATOM 863 N N . ALA A 1 108 ? 0.512 3.176 13.540 1.00 89.19 108 ALA A N 1
ATOM 864 C CA . ALA A 1 108 ? 1.247 2.120 12.845 1.00 89.19 108 ALA A CA 1
ATOM 865 C C . ALA A 1 108 ? 0.654 1.811 11.455 1.00 89.19 108 ALA A C 1
ATOM 867 O O . ALA A 1 108 ? 1.398 1.688 10.482 1.00 89.19 108 ALA A O 1
ATOM 868 N N . ALA A 1 109 ? -0.676 1.760 11.329 1.00 88.56 109 ALA A N 1
ATOM 869 C CA . ALA A 1 109 ? -1.361 1.603 10.045 1.00 88.56 109 ALA A CA 1
ATOM 870 C C . ALA A 1 109 ? -1.135 2.808 9.110 1.00 88.56 109 ALA A C 1
ATOM 872 O O . ALA A 1 109 ? -1.038 2.641 7.893 1.00 88.56 109 ALA A O 1
ATOM 873 N N . GLY A 1 110 ? -0.994 4.016 9.665 1.00 86.62 110 GLY A N 1
ATOM 874 C CA . GLY A 1 110 ? -0.577 5.212 8.932 1.00 86.62 110 GLY A CA 1
ATOM 875 C C . GLY A 1 110 ? 0.814 5.063 8.310 1.00 86.62 110 GLY A C 1
ATOM 876 O O . GLY A 1 110 ? 0.983 5.334 7.124 1.00 86.62 110 GLY A O 1
ATOM 877 N N . ARG A 1 111 ? 1.781 4.521 9.059 1.00 87.12 111 ARG A N 1
ATOM 878 C CA . ARG A 1 111 ? 3.137 4.245 8.546 1.00 87.12 111 ARG A CA 1
ATOM 879 C C . ARG A 1 111 ? 3.141 3.202 7.421 1.00 87.12 111 ARG A C 1
ATOM 881 O O . ARG A 1 111 ? 3.919 3.324 6.480 1.00 87.12 111 ARG A O 1
ATOM 888 N N . LEU A 1 112 ? 2.243 2.210 7.459 1.00 86.50 112 LEU A N 1
ATOM 889 C CA . LEU A 1 112 ? 2.065 1.257 6.346 1.00 86.50 112 LEU A CA 1
ATOM 890 C C . LEU A 1 112 ? 1.558 1.946 5.071 1.00 86.50 112 LEU A C 1
ATOM 892 O O . LEU A 1 112 ? 1.976 1.603 3.966 1.00 86.50 112 LEU A O 1
ATOM 896 N N . ARG A 1 113 ? 0.683 2.945 5.214 1.00 82.19 113 ARG A N 1
ATOM 897 C CA . ARG A 1 113 ? 0.219 3.762 4.087 1.00 82.19 113 ARG A CA 1
ATOM 898 C C . ARG A 1 113 ? 1.348 4.610 3.498 1.00 82.19 113 ARG A C 1
ATOM 900 O O . ARG A 1 113 ? 1.442 4.718 2.279 1.00 82.19 113 ARG A O 1
ATOM 907 N N . GLU A 1 114 ? 2.193 5.194 4.342 1.00 82.50 114 GLU A N 1
ATOM 908 C CA . GLU A 1 114 ? 3.374 5.949 3.899 1.00 82.50 114 GLU A CA 1
ATOM 909 C C . GLU A 1 114 ? 4.359 5.047 3.147 1.00 82.50 114 GLU A C 1
ATOM 911 O O . GLU A 1 114 ? 4.811 5.403 2.058 1.00 82.50 114 GLU A O 1
ATOM 916 N N . LEU A 1 115 ? 4.596 3.833 3.654 1.00 82.62 115 LEU A N 1
ATOM 917 C CA . LEU A 1 115 ? 5.396 2.819 2.968 1.00 82.62 115 LEU A CA 1
ATOM 918 C C . LEU A 1 115 ? 4.807 2.449 1.597 1.00 82.62 115 LEU A C 1
ATOM 920 O O . LEU A 1 115 ? 5.538 2.334 0.620 1.00 82.62 115 LEU A O 1
ATOM 924 N N . LYS A 1 116 ? 3.478 2.325 1.482 1.00 78.88 116 LYS A N 1
ATOM 925 C CA . LYS A 1 116 ? 2.816 2.101 0.184 1.00 78.88 116 LYS A CA 1
ATOM 926 C C . LYS A 1 116 ? 3.090 3.234 -0.805 1.00 78.88 116 LYS A C 1
ATOM 928 O O . LYS A 1 116 ? 3.294 2.971 -1.987 1.00 78.88 116 LYS A O 1
ATOM 933 N N . SER A 1 117 ? 3.092 4.481 -0.334 1.00 75.31 117 SER A N 1
ATOM 934 C CA . SER A 1 117 ? 3.373 5.631 -1.199 1.00 75.31 117 SER A CA 1
ATOM 935 C C . SER A 1 117 ? 4.839 5.727 -1.623 1.00 75.31 117 SER A C 1
ATOM 937 O O . SER A 1 117 ? 5.098 6.106 -2.760 1.00 75.31 117 SER A O 1
ATOM 939 N N . SER A 1 118 ? 5.789 5.343 -0.761 1.00 74.62 118 SER A N 1
ATOM 940 C CA . SER A 1 118 ? 7.214 5.336 -1.119 1.00 74.62 118 SER A CA 1
ATOM 941 C C . SER A 1 118 ? 7.587 4.178 -2.044 1.00 74.62 118 SER A C 1
ATOM 943 O O . SER A 1 118 ? 8.539 4.293 -2.812 1.00 74.62 118 SER A O 1
ATOM 945 N N . LEU A 1 119 ? 6.811 3.091 -2.027 1.00 73.38 119 LEU A N 1
ATOM 946 C CA . LEU A 1 119 ? 6.975 1.948 -2.923 1.00 73.38 119 LEU A CA 1
ATOM 947 C C . LEU A 1 119 ? 6.382 2.165 -4.331 1.00 73.38 119 LEU A C 1
ATOM 949 O O . LEU A 1 119 ? 6.097 1.208 -5.037 1.00 73.38 119 LEU A O 1
ATOM 953 N N . GLY A 1 120 ? 6.160 3.412 -4.755 1.00 62.66 120 GLY A N 1
ATOM 954 C CA . GLY A 1 120 ? 5.670 3.711 -6.106 1.00 62.66 120 GLY A CA 1
ATOM 955 C C . GLY A 1 120 ? 4.181 3.420 -6.326 1.00 62.66 120 GLY A C 1
ATOM 956 O O . GLY A 1 120 ? 3.695 3.527 -7.452 1.00 62.66 120 GLY A O 1
ATOM 957 N N . GLY A 1 121 ? 3.427 3.110 -5.264 1.00 54.78 121 GLY A N 1
ATOM 958 C CA . GLY A 1 121 ? 1.978 2.984 -5.332 1.00 54.78 121 GLY A CA 1
ATOM 959 C C . GLY A 1 121 ? 1.342 4.337 -5.630 1.00 54.78 121 GLY A C 1
ATOM 960 O O . GLY A 1 121 ? 1.041 5.098 -4.707 1.00 54.78 121 GLY A O 1
ATOM 961 N N . GLN A 1 122 ? 1.104 4.639 -6.912 1.00 48.78 122 GLN A N 1
ATOM 962 C CA . GLN A 1 122 ? 0.186 5.704 -7.302 1.00 48.78 122 GLN A CA 1
ATOM 963 C C . GLN A 1 122 ? -1.111 5.503 -6.516 1.00 48.78 122 GLN A C 1
ATOM 965 O O . GLN A 1 122 ? -1.774 4.472 -6.633 1.00 48.78 122 GLN A O 1
ATOM 970 N N . ALA A 1 123 ? -1.460 6.476 -5.674 1.00 42.59 123 ALA A N 1
ATOM 971 C CA . ALA A 1 123 ? -2.763 6.492 -5.036 1.00 42.59 123 ALA A CA 1
ATOM 972 C C . ALA A 1 123 ? -3.810 6.439 -6.159 1.00 42.59 123 ALA A C 1
ATOM 974 O O . ALA A 1 123 ? -3.804 7.354 -6.994 1.00 42.59 123 ALA A O 1
ATOM 975 N N . PRO A 1 124 ? -4.690 5.418 -6.220 1.00 39.41 124 PRO A N 1
ATOM 976 C CA . PRO A 1 124 ? -5.762 5.435 -7.192 1.00 39.41 124 PRO A CA 1
ATOM 977 C C . PRO A 1 124 ? -6.543 6.719 -6.940 1.00 39.41 124 PRO A C 1
ATOM 979 O O . PRO A 1 124 ? -7.063 6.952 -5.846 1.00 39.41 124 PRO A O 1
ATOM 982 N N . HIS A 1 125 ? -6.535 7.603 -7.935 1.00 37.94 125 HIS A N 1
ATOM 983 C CA . HIS A 1 125 ? -7.424 8.745 -7.966 1.00 37.94 125 HIS A CA 1
ATOM 984 C C . HIS A 1 125 ? -8.834 8.172 -7.974 1.00 37.94 125 HIS A C 1
ATOM 986 O O . HIS A 1 125 ? -9.338 7.755 -9.015 1.00 37.94 125 HIS A O 1
ATOM 992 N N . SER A 1 126 ? -9.444 8.105 -6.793 1.00 37.62 126 SER A N 1
ATOM 993 C CA . SER A 1 126 ? -10.867 7.850 -6.658 1.00 37.62 126 SER A CA 1
ATOM 994 C C . SER A 1 126 ? -11.574 9.020 -7.338 1.00 37.62 126 SER A C 1
ATOM 996 O O . SER A 1 126 ? -11.730 10.097 -6.763 1.00 37.62 126 SER A O 1
ATOM 998 N N . ARG A 1 127 ? -11.896 8.850 -8.625 1.00 34.12 127 ARG A N 1
ATOM 999 C CA . ARG A 1 127 ? -12.832 9.715 -9.333 1.00 34.12 127 ARG A CA 1
ATOM 1000 C C . ARG A 1 127 ? -14.203 9.419 -8.745 1.00 34.12 127 ARG A C 1
ATOM 1002 O O . ARG A 1 127 ? -14.795 8.391 -9.051 1.00 34.12 127 ARG A O 1
ATOM 1009 N N . ALA A 1 128 ? -14.675 10.321 -7.895 1.00 33.50 128 ALA A N 1
ATOM 1010 C CA . ALA A 1 128 ? -16.097 10.461 -7.654 1.00 33.50 128 ALA A CA 1
ATOM 1011 C C . ALA A 1 128 ? -16.725 11.075 -8.918 1.00 33.50 128 ALA A C 1
ATOM 1013 O O . ALA A 1 128 ? -16.331 12.168 -9.332 1.00 33.50 128 ALA A O 1
ATOM 1014 N N . ALA A 1 129 ? -17.650 10.338 -9.527 1.00 34.88 129 ALA A N 1
ATOM 1015 C CA . ALA A 1 129 ? -18.680 10.824 -10.436 1.00 34.88 129 ALA A CA 1
ATOM 1016 C C . ALA A 1 129 ? -20.015 10.274 -9.929 1.00 34.88 129 ALA A C 1
ATOM 1018 O O . ALA A 1 129 ? -20.014 9.101 -9.487 1.00 34.88 129 ALA A O 1
#

Organism: Eiseniibacteriota bacterium (NCBI:txid2212470)

Secondary structure (DSSP, 8-state):
----------HHHHHHHHHHHHHHHHHHTT-HHHHHHHHHHHHHHHHHHHHHHHHHHHHHTHHHHHHHHHHHHHHHHHHHHHSGGGGSHHHHHHHHHHHHHHHHHHHHHHHHHHHHHHTT-PPP-----

Sequence (129 aa):
MTVQRRDEQAPWQVLHRTLEEHLEALRARGDAAAAAELHTIVDRWWNEQQEWDARMADVLTVHHEINNALVGVRGNAQLLLMGPAGQMTGVRERLEVVLRESSRIQEAAGRLRELKSSLGGQAPHSRAA

InterPro domains:
  IPR003661 Signal transduction histidine kinase, dimerisation/phosphoacceptor domain [PF00512] (61-116)

Radius of gyration: 24.53 Å; chains: 1; bounding box: 50×39×72 Å

pLDDT: mean 84.77, std 18.24, range [33.0, 97.94]

Foldseek 3Di:
DPPPPDPCDAPVVVVLVVLVVVLVVCVVVVVVVVSVVSVVVSVVVVVVLVVVLVVLLVVLCVLVVLVVVLVVLLVVLVVCCVDPNVVPPVSVVVSVVSNVVSVVVNVVSVVSVVVNVNSVNDDPPPDDD